Protein AF-A0A077FBF3-F1 (afdb_monomer_lite)

Secondary structure (DSSP, 8-state):
--HHHHHHHHHHHHHHHHHHHHHHHHHHHHTT--HHHHHHHHHHHHHHHHHHHHHHHHHHSPPPPP--

pLDDT: mean 88.98, std 13.49, range [51.5, 98.19]

Radius of gyration: 16.35 Å; chains: 1; bounding box: 45×26×38 Å

Organism: NCBI:txid237609

Struc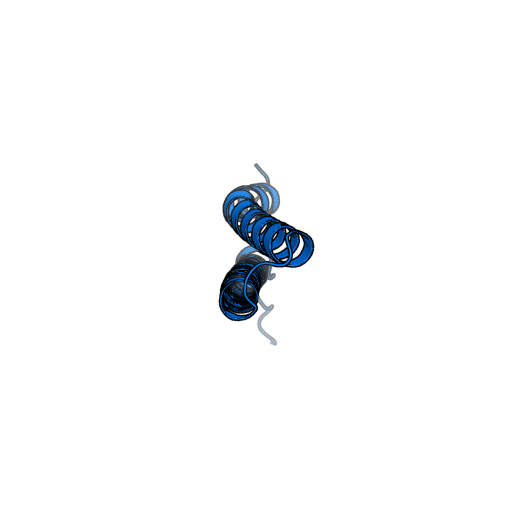ture (mmCIF, N/CA/C/O backbone):
data_AF-A0A077FBF3-F1
#
_entry.id   AF-A0A077FBF3-F1
#
loop_
_atom_site.group_PDB
_atom_site.id
_atom_site.type_symbol
_atom_site.label_atom_id
_atom_site.label_alt_id
_atom_site.label_comp_id
_atom_site.label_asym_id
_atom_site.label_entity_id
_atom_site.label_seq_id
_atom_site.pdbx_PDB_ins_code
_atom_site.Cartn_x
_atom_site.Cartn_y
_atom_site.Cartn_z
_atom_site.occupancy
_atom_site.B_iso_or_equiv
_atom_site.auth_seq_id
_atom_site.auth_comp_id
_atom_site.auth_asym_id
_atom_site.auth_atom_id
_atom_site.pdbx_PDB_model_num
ATOM 1 N N . MET A 1 1 ? 16.029 9.375 -21.496 1.00 58.28 1 MET A N 1
ATOM 2 C CA . MET A 1 1 ? 15.618 8.947 -20.146 1.00 58.28 1 MET A CA 1
ATOM 3 C C . MET A 1 1 ? 16.575 7.860 -19.705 1.00 58.28 1 MET A C 1
ATOM 5 O O . MET A 1 1 ? 16.810 6.944 -20.484 1.00 58.28 1 MET A O 1
ATOM 9 N N . ASN A 1 2 ? 17.198 8.002 -18.537 1.00 77.75 2 ASN A N 1
ATOM 10 C CA 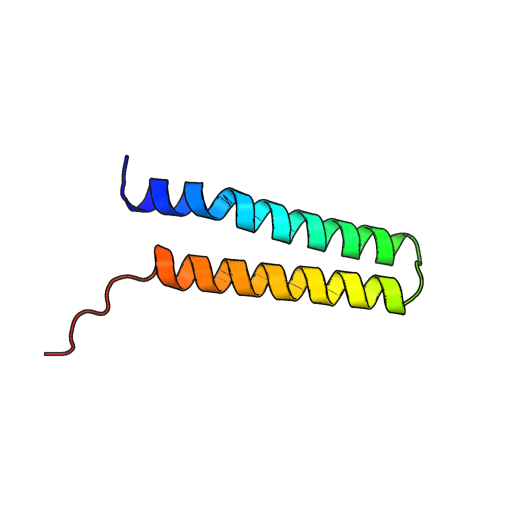. ASN A 1 2 ? 18.096 6.972 -18.014 1.00 77.75 2 ASN A CA 1
ATOM 11 C C . ASN A 1 2 ? 17.254 5.734 -17.634 1.00 77.75 2 ASN A C 1
ATOM 13 O O . ASN A 1 2 ? 16.175 5.910 -17.074 1.00 77.75 2 ASN A O 1
ATOM 17 N N . ASP A 1 3 ? 17.711 4.506 -17.915 1.00 83.19 3 ASP A N 1
ATOM 18 C CA . ASP A 1 3 ? 16.960 3.258 -17.625 1.00 83.19 3 ASP A CA 1
ATOM 19 C C . ASP A 1 3 ? 16.477 3.199 -16.162 1.00 83.19 3 ASP A C 1
ATOM 21 O O . ASP A 1 3 ? 15.339 2.836 -15.867 1.00 83.19 3 ASP A O 1
ATOM 25 N N . LEU A 1 4 ? 17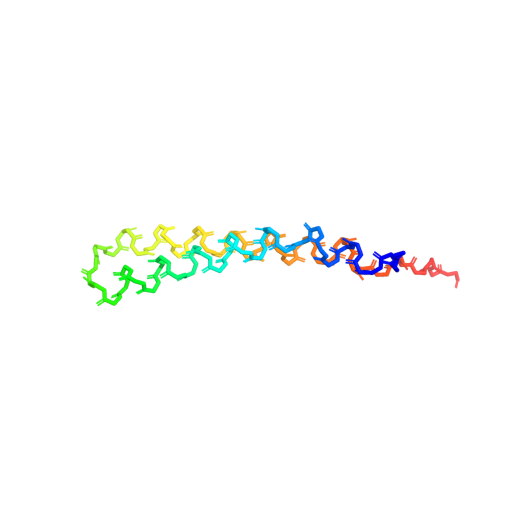.320 3.686 -15.249 1.00 83.31 4 LEU A N 1
ATOM 26 C CA . LEU A 1 4 ? 17.016 3.822 -13.829 1.00 83.31 4 LEU A CA 1
ATOM 27 C C . LEU A 1 4 ? 15.853 4.787 -13.538 1.00 83.31 4 LEU A C 1
ATOM 29 O O . LEU A 1 4 ? 14.994 4.483 -12.718 1.00 83.31 4 LEU A O 1
ATOM 33 N N . GLU A 1 5 ? 15.813 5.940 -14.205 1.00 86.44 5 GLU A N 1
ATOM 34 C CA . GLU A 1 5 ? 14.783 6.966 -13.994 1.00 86.44 5 GLU A CA 1
ATOM 35 C C . GLU A 1 5 ? 13.406 6.460 -14.441 1.00 86.44 5 GLU A C 1
ATOM 37 O O . GLU A 1 5 ? 12.421 6.623 -13.723 1.00 86.44 5 GLU A O 1
ATOM 42 N N . GLY A 1 6 ? 13.352 5.745 -15.570 1.00 87.38 6 GLY A N 1
ATOM 43 C CA . GLY A 1 6 ? 12.124 5.103 -16.042 1.00 87.38 6 GLY A CA 1
ATOM 44 C C . GLY A 1 6 ? 11.610 4.025 -15.082 1.00 87.38 6 GLY A C 1
ATOM 45 O O . GLY A 1 6 ? 10.413 3.955 -14.809 1.00 87.38 6 GLY A O 1
ATOM 46 N N . LYS A 1 7 ? 12.510 3.218 -14.507 1.00 88.75 7 LYS A N 1
ATOM 47 C CA . LYS A 1 7 ? 12.162 2.186 -13.514 1.00 88.75 7 LYS A CA 1
ATOM 48 C C . LYS A 1 7 ? 11.664 2.773 -12.195 1.00 88.75 7 LYS A C 1
ATOM 50 O O . LYS A 1 7 ? 10.755 2.207 -11.590 1.00 88.75 7 LYS A O 1
ATOM 55 N N . ILE A 1 8 ? 12.227 3.897 -11.755 1.00 89.19 8 ILE A N 1
ATOM 56 C CA . ILE A 1 8 ? 11.752 4.611 -10.563 1.00 89.19 8 ILE A CA 1
ATOM 57 C C . ILE A 1 8 ? 10.350 5.176 -10.816 1.00 89.19 8 ILE A C 1
ATOM 59 O O . ILE A 1 8 ? 9.445 4.899 -10.031 1.00 89.19 8 ILE A O 1
ATOM 63 N N . ALA A 1 9 ? 10.144 5.875 -11.937 1.00 90.75 9 ALA A N 1
ATOM 64 C CA . ALA A 1 9 ? 8.843 6.442 -12.296 1.00 90.75 9 ALA A CA 1
ATOM 65 C C . ALA A 1 9 ? 7.746 5.367 -12.417 1.00 90.75 9 ALA A C 1
ATOM 67 O O . ALA A 1 9 ? 6.632 5.549 -11.934 1.00 90.75 9 ALA A O 1
ATOM 68 N N . ALA A 1 10 ? 8.065 4.202 -12.989 1.00 90.06 10 ALA A N 1
ATOM 69 C CA . ALA A 1 10 ? 7.119 3.091 -13.097 1.00 90.06 10 ALA A CA 1
ATOM 70 C C . ALA A 1 10 ? 6.755 2.445 -11.740 1.00 90.06 10 ALA A C 1
ATOM 72 O O . ALA A 1 10 ? 5.688 1.846 -11.618 1.00 90.06 10 ALA A O 1
ATOM 73 N N . GLY A 1 11 ? 7.603 2.587 -10.714 1.00 93.06 11 GLY A N 1
ATOM 74 C CA . GLY A 1 11 ? 7.324 2.114 -9.352 1.00 93.06 11 GLY A CA 1
ATOM 75 C C . GLY A 1 11 ? 6.537 3.103 -8.489 1.00 93.06 11 GLY A C 1
ATOM 76 O O . GLY A 1 11 ? 5.991 2.716 -7.455 1.00 93.06 11 GLY A O 1
ATOM 77 N N . GLU A 1 12 ? 6.454 4.369 -8.899 1.00 94.19 12 GLU A N 1
ATOM 78 C CA . GLU A 1 12 ? 5.797 5.430 -8.134 1.00 94.19 12 GLU A CA 1
ATOM 79 C C . GLU A 1 12 ? 4.318 5.127 -7.820 1.00 94.19 12 GLU A C 1
ATOM 81 O O . GLU A 1 12 ? 3.933 5.258 -6.656 1.00 94.19 12 GLU A O 1
ATOM 86 N N . PRO A 1 13 ? 3.485 4.623 -8.756 1.00 96.12 13 PRO A N 1
ATOM 87 C CA . PRO A 1 13 ? 2.095 4.286 -8.446 1.00 96.12 13 PRO A CA 1
ATOM 88 C C . PRO A 1 13 ? 1.959 3.183 -7.390 1.00 96.12 13 PRO A C 1
ATOM 90 O O . PRO A 1 13 ? 1.009 3.184 -6.606 1.00 96.12 13 PRO A O 1
ATOM 93 N N . LEU A 1 14 ? 2.896 2.231 -7.357 1.00 94.81 14 LEU A N 1
ATOM 94 C CA . LEU A 1 14 ? 2.906 1.144 -6.378 1.00 94.81 14 LEU A CA 1
ATOM 95 C C . LEU A 1 14 ? 3.301 1.667 -4.988 1.00 94.81 14 LEU A C 1
ATOM 97 O O . LEU A 1 14 ? 2.659 1.331 -3.993 1.00 94.81 14 LEU A O 1
ATOM 101 N N . MET A 1 15 ? 4.279 2.576 -4.931 1.00 95.25 15 MET A N 1
ATOM 102 C CA . MET A 1 15 ? 4.633 3.302 -3.707 1.00 95.25 15 MET A CA 1
ATOM 103 C C . MET A 1 15 ? 3.471 4.142 -3.166 1.00 95.25 15 MET A C 1
ATOM 105 O O . MET A 1 15 ? 3.201 4.106 -1.966 1.00 95.25 15 MET A O 1
ATOM 109 N N . GLN A 1 16 ? 2.757 4.874 -4.027 1.00 97.69 16 GLN A N 1
ATOM 110 C CA . GLN A 1 16 ? 1.603 5.680 -3.610 1.00 97.69 16 GLN A CA 1
ATOM 111 C C . GLN A 1 16 ? 0.485 4.812 -3.017 1.00 97.69 16 GLN A C 1
ATOM 113 O O . GLN A 1 16 ? -0.112 5.184 -2.007 1.00 97.69 16 GLN A O 1
ATOM 118 N N . GLN A 1 17 ? 0.238 3.629 -3.588 1.00 97.25 17 GLN A N 1
ATOM 119 C CA . GLN A 1 17 ? -0.738 2.676 -3.050 1.00 97.25 17 GLN A CA 1
ATOM 120 C C . GLN A 1 17 ? -0.340 2.168 -1.659 1.00 97.25 17 GLN A C 1
ATOM 122 O O . GLN A 1 17 ? -1.161 2.219 -0.740 1.00 97.25 17 GLN A O 1
ATOM 127 N N . ALA A 1 18 ? 0.917 1.749 -1.476 1.00 97.31 18 ALA A N 1
ATOM 128 C CA . ALA A 1 18 ? 1.424 1.293 -0.181 1.00 97.31 18 ALA A CA 1
ATOM 129 C C . ALA A 1 18 ? 1.324 2.392 0.893 1.00 97.31 18 ALA A C 1
ATOM 131 O O . ALA A 1 18 ? 0.824 2.159 1.995 1.00 97.31 18 ALA A O 1
ATOM 132 N N . MET A 1 19 ? 1.703 3.626 0.546 1.00 97.88 19 MET A N 1
ATOM 133 C CA . MET A 1 19 ? 1.589 4.782 1.441 1.00 97.88 19 MET A CA 1
ATOM 134 C C . MET A 1 19 ? 0.132 5.132 1.771 1.00 97.88 19 MET A C 1
ATOM 136 O O . MET A 1 19 ? -0.175 5.499 2.907 1.00 97.88 19 MET A O 1
ATOM 140 N N . GLY A 1 20 ? -0.782 4.999 0.807 1.00 98.19 20 GLY A N 1
ATOM 141 C CA . GLY A 1 20 ? -2.214 5.194 1.023 1.00 98.19 20 GLY A CA 1
ATOM 142 C C . GLY A 1 20 ? -2.819 4.155 1.970 1.00 98.19 20 GLY A C 1
ATOM 143 O O . GLY A 1 20 ? -3.613 4.506 2.843 1.00 98.19 20 GLY A O 1
ATOM 144 N N . ALA A 1 21 ? -2.433 2.884 1.840 1.00 97.69 21 ALA A N 1
ATOM 145 C CA . ALA A 1 21 ? -2.858 1.826 2.758 1.00 97.69 21 ALA A CA 1
ATOM 146 C C . ALA A 1 21 ? -2.306 2.038 4.176 1.00 97.69 21 ALA A C 1
ATOM 148 O O . ALA A 1 21 ? -3.056 1.945 5.148 1.00 97.69 21 ALA A O 1
ATOM 149 N N . LEU A 1 22 ? -1.034 2.430 4.296 1.00 97.50 22 LEU A N 1
ATOM 150 C CA . LEU A 1 22 ? -0.423 2.743 5.588 1.00 97.50 22 LEU A CA 1
ATOM 151 C C . LEU A 1 22 ? -1.125 3.912 6.287 1.00 97.50 22 LEU A C 1
ATOM 153 O O . LEU A 1 22 ? -1.373 3.858 7.491 1.00 97.50 22 LEU A O 1
ATOM 157 N N . ARG A 1 23 ? -1.498 4.953 5.534 1.00 97.75 23 ARG A N 1
ATOM 158 C CA . ARG A 1 23 ? -2.263 6.080 6.077 1.00 97.75 23 ARG A CA 1
ATOM 159 C C . ARG A 1 23 ? -3.621 5.633 6.614 1.00 97.75 23 ARG A C 1
ATOM 161 O O . ARG A 1 23 ? -3.941 5.967 7.748 1.00 97.75 23 ARG A O 1
ATOM 168 N N . ARG A 1 24 ? -4.373 4.831 5.850 1.00 97.56 24 ARG A N 1
ATOM 169 C CA . ARG A 1 24 ? -5.666 4.281 6.296 1.00 97.56 24 ARG A CA 1
ATOM 170 C C . ARG A 1 24 ? -5.523 3.447 7.568 1.00 97.56 24 ARG A C 1
ATOM 172 O O . ARG A 1 24 ? -6.344 3.576 8.471 1.00 97.56 24 ARG A O 1
ATOM 179 N N . TYR A 1 25 ? -4.476 2.625 7.659 1.00 97.38 25 TYR A N 1
ATOM 180 C CA . TYR A 1 25 ? -4.157 1.876 8.875 1.00 97.38 25 TYR A CA 1
ATOM 181 C C . TYR A 1 25 ? -3.939 2.805 10.080 1.00 97.38 25 TYR A C 1
ATOM 183 O O . TYR A 1 25 ? -4.537 2.587 11.134 1.00 97.38 25 TYR A O 1
ATOM 191 N N . HIS A 1 26 ? -3.130 3.858 9.926 1.00 96.69 26 HIS A N 1
ATOM 192 C CA . HIS A 1 26 ? -2.893 4.827 10.997 1.00 96.69 26 HIS A CA 1
ATOM 193 C C . HIS A 1 26 ? -4.167 5.571 11.399 1.00 96.69 26 HIS A C 1
ATOM 195 O O . HIS A 1 26 ? -4.490 5.612 12.580 1.00 96.69 26 HIS A O 1
ATOM 201 N N . GLU A 1 27 ? -4.941 6.066 10.434 1.00 97.00 27 GLU A N 1
ATOM 202 C CA . GLU A 1 27 ? -6.219 6.737 10.692 1.00 97.00 27 GLU A CA 1
ATOM 203 C C . GLU A 1 27 ? -7.206 5.826 11.437 1.00 97.00 27 GLU A C 1
ATOM 205 O O . GLU A 1 27 ? -7.876 6.268 12.371 1.00 97.00 27 GLU A O 1
ATOM 210 N N . ALA A 1 28 ? -7.285 4.544 11.065 1.00 95.94 28 ALA A N 1
ATOM 211 C CA . ALA A 1 28 ? -8.138 3.572 11.742 1.00 95.94 28 ALA A CA 1
ATOM 212 C C . ALA A 1 28 ? -7.671 3.290 13.176 1.00 95.94 28 ALA A C 1
ATOM 214 O O . ALA A 1 28 ? -8.495 3.204 14.089 1.00 95.94 28 ALA A O 1
ATOM 215 N N . ARG A 1 29 ? -6.355 3.183 13.383 1.00 93.38 29 ARG A N 1
ATOM 216 C CA . ARG A 1 29 ? -5.758 2.982 14.705 1.00 93.38 29 ARG A CA 1
ATOM 217 C C . ARG A 1 29 ? -5.989 4.187 15.618 1.00 93.38 29 ARG A C 1
ATOM 219 O O . ARG A 1 29 ? -6.384 4.002 16.765 1.00 93.38 29 ARG A O 1
ATOM 226 N N . ASP A 1 30 ? -5.804 5.396 15.096 1.00 95.56 30 ASP A N 1
ATOM 227 C CA . ASP A 1 30 ? -5.934 6.648 15.848 1.00 95.56 30 ASP A CA 1
ATOM 228 C C . ASP A 1 30 ? -7.408 6.999 16.126 1.00 95.56 30 ASP A C 1
ATOM 230 O O . ASP A 1 30 ? -7.731 7.586 17.156 1.00 95.56 30 ASP A O 1
ATOM 234 N N . SER A 1 31 ? -8.330 6.568 15.257 1.00 94.38 31 SER A N 1
ATOM 235 C CA . SER A 1 31 ? -9.781 6.712 15.463 1.00 94.38 31 SER A CA 1
ATOM 236 C C . SER A 1 31 ? -10.384 5.627 16.366 1.00 94.38 31 SER A C 1
ATOM 238 O O . SER A 1 31 ? -11.607 5.549 16.476 1.00 94.38 31 SER A O 1
ATOM 240 N N . HIS A 1 32 ? -9.561 4.764 16.980 1.00 89.94 32 HIS A N 1
ATOM 241 C CA . HIS A 1 32 ? -10.008 3.635 17.806 1.00 89.94 32 HIS A CA 1
ATOM 242 C C . HIS A 1 32 ? -11.043 2.733 17.106 1.00 89.94 32 HIS A C 1
ATOM 244 O O . HIS A 1 32 ? -11.994 2.250 17.727 1.00 89.94 32 HIS A O 1
ATOM 250 N N . LYS A 1 33 ? -10.866 2.501 15.797 1.00 93.25 33 LYS A N 1
ATOM 251 C CA . LYS A 1 33 ? -11.710 1.568 15.043 1.00 93.25 33 LYS A CA 1
ATOM 252 C C . LYS A 1 33 ? -11.598 0.138 15.596 1.00 93.25 33 LYS A C 1
ATOM 254 O O . LYS A 1 33 ? -10.637 -0.177 16.304 1.00 93.25 33 LYS A O 1
ATOM 259 N N . PRO A 1 34 ? -12.550 -0.755 15.264 1.00 95.31 34 PRO A N 1
ATOM 260 C CA . PRO A 1 34 ? -12.483 -2.151 15.678 1.00 95.31 34 PRO A CA 1
ATOM 261 C C . PRO A 1 34 ? -11.147 -2.796 15.298 1.00 95.31 34 PRO A C 1
ATOM 263 O O . PRO A 1 34 ? -10.650 -2.602 14.188 1.00 95.31 34 PRO A O 1
ATOM 266 N N . ALA A 1 35 ? -10.599 -3.613 16.200 1.00 93.25 35 ALA A N 1
ATOM 267 C CA . ALA A 1 35 ? -9.308 -4.272 15.997 1.00 93.25 35 ALA A CA 1
ATOM 268 C C . ALA A 1 35 ? -9.264 -5.101 14.702 1.00 93.25 35 ALA A C 1
ATOM 270 O O . ALA A 1 35 ? -8.246 -5.114 14.021 1.00 93.25 35 ALA A O 1
ATOM 271 N N . GLU A 1 36 ? -10.379 -5.729 14.316 1.00 96.19 36 GLU A N 1
ATOM 272 C CA . GLU A 1 36 ? -10.472 -6.471 13.055 1.00 96.19 36 GLU A CA 1
ATOM 273 C C . GLU A 1 36 ? -10.258 -5.568 11.827 1.00 96.19 36 GLU A C 1
ATOM 275 O O . GLU A 1 36 ? -9.571 -5.955 10.885 1.00 96.19 36 GLU A O 1
ATOM 280 N N . GLU A 1 37 ? -10.807 -4.351 11.833 1.00 95.31 37 GLU A N 1
ATOM 281 C CA . GLU A 1 37 ? -10.638 -3.400 10.729 1.00 95.31 37 GLU A CA 1
ATOM 282 C C . GLU A 1 37 ? -9.198 -2.879 10.668 1.00 95.31 37 GLU A C 1
ATOM 284 O O . GLU A 1 37 ? -8.606 -2.806 9.591 1.00 95.31 37 GLU A O 1
ATOM 289 N N . VAL A 1 38 ? -8.608 -2.580 11.828 1.00 96.69 38 VAL A N 1
ATOM 290 C CA . VAL A 1 38 ? -7.210 -2.144 11.935 1.00 96.69 38 VAL A CA 1
ATOM 291 C C . VAL A 1 38 ? -6.254 -3.237 11.443 1.00 96.69 38 VAL A C 1
ATOM 293 O O . VAL A 1 38 ? -5.346 -2.944 10.667 1.00 96.69 38 VAL A O 1
ATOM 296 N N . GLU A 1 39 ? -6.477 -4.498 11.817 1.00 97.31 39 GLU A N 1
ATOM 297 C CA . GLU A 1 39 ? -5.638 -5.618 11.372 1.00 97.31 39 GLU A CA 1
ATOM 298 C C . GLU A 1 39 ? -5.804 -5.909 9.874 1.00 97.31 39 GLU A C 1
ATOM 300 O O . GLU A 1 39 ? -4.815 -6.168 9.189 1.00 97.31 39 GLU A O 1
ATOM 305 N N . ARG A 1 40 ? -7.016 -5.784 9.313 1.00 97.56 40 ARG A N 1
ATOM 306 C CA . ARG A 1 40 ? -7.221 -5.890 7.855 1.00 97.56 40 ARG A CA 1
ATOM 307 C C . ARG A 1 40 ? -6.429 -4.825 7.095 1.00 97.56 40 ARG A C 1
ATOM 309 O O . ARG A 1 40 ? -5.749 -5.149 6.125 1.00 97.56 40 ARG A O 1
ATOM 316 N N . LEU A 1 41 ? -6.481 -3.573 7.552 1.00 97.75 41 LEU A N 1
ATOM 317 C CA . LEU A 1 41 ? -5.734 -2.467 6.942 1.00 97.75 41 LEU A CA 1
ATOM 318 C C . LEU A 1 41 ? -4.219 -2.638 7.096 1.00 97.75 41 LEU A C 1
ATOM 320 O O . LEU A 1 41 ? -3.462 -2.284 6.192 1.00 97.75 41 LEU A O 1
ATOM 324 N N . ARG A 1 42 ? -3.770 -3.214 8.215 1.00 97.12 42 ARG A N 1
ATOM 325 C CA . ARG A 1 42 ? -2.365 -3.564 8.430 1.00 97.12 42 ARG A CA 1
ATOM 326 C C . ARG A 1 42 ? -1.878 -4.590 7.409 1.00 97.12 42 ARG A C 1
ATOM 328 O O . ARG A 1 42 ? -0.844 -4.364 6.790 1.00 97.12 42 ARG A O 1
ATOM 335 N N . LEU A 1 43 ? -2.615 -5.688 7.232 1.00 98.19 43 LEU A N 1
ATOM 336 C CA . LEU A 1 43 ? -2.270 -6.745 6.274 1.00 98.19 43 LEU A CA 1
ATOM 337 C C . LEU A 1 43 ? -2.264 -6.222 4.832 1.00 98.19 43 LEU A C 1
ATOM 339 O O . LEU A 1 43 ? -1.385 -6.576 4.050 1.00 98.19 43 LEU A O 1
ATOM 343 N N . GLU A 1 44 ? -3.208 -5.342 4.488 1.00 97.88 44 GLU A N 1
ATOM 344 C CA . GLU A 1 44 ? -3.234 -4.675 3.183 1.00 97.88 44 GLU A CA 1
ATOM 345 C C . GLU A 1 44 ? -1.971 -3.827 2.963 1.00 97.88 44 GLU A C 1
ATOM 347 O O . GLU A 1 44 ? -1.316 -3.948 1.926 1.00 97.88 44 GLU A O 1
ATOM 352 N N . ALA A 1 45 ? -1.596 -2.998 3.944 1.00 97.50 45 ALA A N 1
ATOM 353 C CA . ALA A 1 45 ? -0.387 -2.183 3.864 1.00 97.50 45 ALA A CA 1
ATOM 354 C C . ALA A 1 45 ? 0.878 -3.051 3.751 1.00 97.50 45 ALA A C 1
ATOM 356 O O . ALA A 1 45 ? 1.727 -2.780 2.904 1.00 97.50 45 ALA A O 1
ATOM 357 N N . GLU A 1 46 ? 0.987 -4.110 4.555 1.00 97.88 46 GLU A N 1
ATOM 358 C CA . GLU A 1 46 ? 2.120 -5.041 4.539 1.00 97.88 46 GLU A CA 1
ATOM 359 C C . GLU A 1 46 ? 2.274 -5.732 3.177 1.00 97.88 46 GLU A C 1
ATOM 361 O O . GLU A 1 46 ? 3.357 -5.706 2.591 1.00 97.88 46 GLU A O 1
ATOM 366 N N . SER A 1 47 ? 1.177 -6.250 2.617 1.00 97.75 47 SER A N 1
ATOM 367 C CA . SER A 1 47 ? 1.177 -6.881 1.293 1.00 97.75 47 SER A CA 1
ATOM 368 C C . SER A 1 47 ? 1.607 -5.913 0.184 1.00 97.75 47 SER A C 1
ATOM 370 O O . SER A 1 47 ? 2.388 -6.274 -0.700 1.00 97.75 47 SER A O 1
ATOM 372 N N . LEU A 1 48 ? 1.159 -4.655 0.244 1.00 97.31 48 LEU A N 1
ATOM 373 C CA . LEU A 1 48 ? 1.553 -3.634 -0.728 1.00 97.31 48 LEU A CA 1
ATOM 374 C C . LEU A 1 48 ? 3.033 -3.251 -0.605 1.00 97.31 48 LEU A C 1
ATOM 376 O O . LEU A 1 48 ? 3.696 -3.059 -1.625 1.00 97.31 48 LEU A O 1
ATOM 380 N N . PHE A 1 49 ? 3.576 -3.177 0.611 1.00 95.75 49 PHE A N 1
ATOM 381 C CA . PHE A 1 49 ? 5.009 -2.943 0.809 1.00 95.75 49 PHE A CA 1
ATOM 382 C C . PHE A 1 49 ? 5.869 -4.124 0.346 1.00 95.75 49 PHE A C 1
ATOM 384 O O . PHE A 1 49 ? 6.948 -3.904 -0.208 1.00 95.75 49 PHE A O 1
ATOM 391 N N . GLU A 1 50 ? 5.395 -5.361 0.496 1.00 96.81 50 GLU A N 1
ATOM 392 C CA . GLU A 1 50 ? 6.070 -6.530 -0.072 1.00 96.81 50 GLU A CA 1
ATOM 393 C C . GLU A 1 50 ? 6.111 -6.456 -1.606 1.00 96.81 50 GLU A C 1
ATOM 395 O O . GLU A 1 50 ? 7.168 -6.650 -2.213 1.00 96.81 50 GLU A O 1
ATOM 400 N N . ALA A 1 51 ? 4.998 -6.071 -2.239 1.00 95.75 51 ALA A N 1
ATOM 401 C CA . ALA A 1 51 ? 4.937 -5.872 -3.685 1.00 95.75 51 ALA A CA 1
ATOM 402 C C . ALA A 1 51 ? 5.888 -4.759 -4.166 1.00 95.75 51 ALA A C 1
ATOM 404 O O . ALA A 1 51 ? 6.579 -4.932 -5.173 1.00 95.75 51 ALA A O 1
ATOM 405 N N . VAL A 1 52 ? 5.967 -3.636 -3.438 1.00 94.62 52 VAL A N 1
ATOM 406 C CA . VAL A 1 52 ? 6.949 -2.563 -3.684 1.00 94.62 52 VAL A CA 1
ATOM 407 C C . VAL A 1 52 ? 8.371 -3.112 -3.648 1.00 94.62 52 VAL A C 1
ATOM 409 O O . VAL A 1 52 ? 9.153 -2.860 -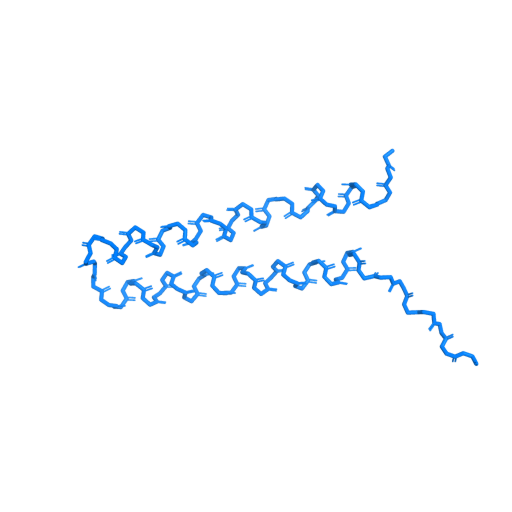4.567 1.00 94.62 52 VAL A O 1
ATOM 412 N N . HIS A 1 53 ? 8.714 -3.840 -2.587 1.00 92.44 53 HIS A N 1
ATOM 413 C CA . HIS A 1 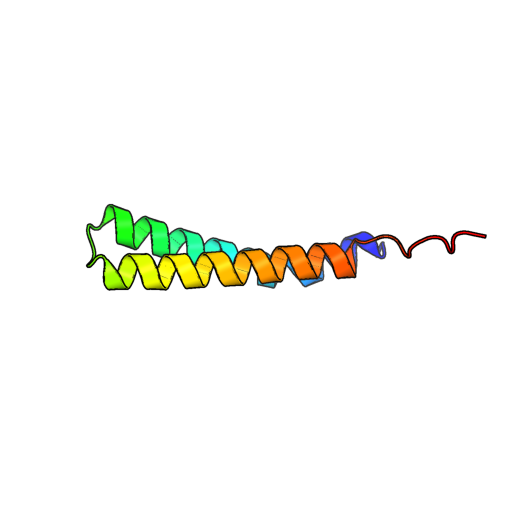53 ? 10.062 -4.354 -2.393 1.00 92.44 53 HIS A CA 1
ATOM 414 C C . HIS A 1 53 ? 10.433 -5.339 -3.504 1.00 92.44 53 HIS A C 1
ATOM 416 O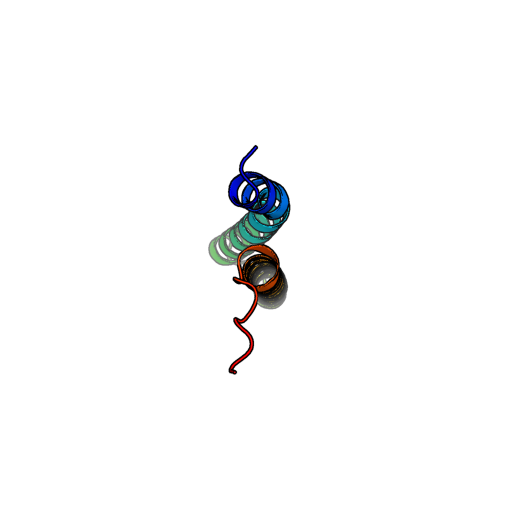 O . HIS A 1 53 ? 11.524 -5.264 -4.070 1.00 92.44 53 HIS A O 1
ATOM 422 N N . GLU A 1 54 ? 9.503 -6.210 -3.893 1.00 94.50 54 GLU A N 1
ATOM 423 C CA . GLU A 1 54 ? 9.709 -7.143 -4.993 1.00 94.50 54 GLU A CA 1
ATOM 424 C C . GLU A 1 54 ? 9.881 -6.427 -6.338 1.00 94.50 54 GLU A C 1
ATOM 426 O O . GLU A 1 54 ? 10.771 -6.776 -7.120 1.00 94.50 54 GLU A O 1
ATOM 431 N N . TYR A 1 55 ? 9.090 -5.384 -6.599 1.00 92.69 55 TYR A N 1
ATOM 432 C CA . TYR A 1 55 ? 9.263 -4.548 -7.782 1.00 92.69 55 TYR A CA 1
ATOM 433 C C . TYR A 1 55 ? 10.647 -3.895 -7.803 1.00 92.69 55 TYR A C 1
ATOM 435 O O . TYR A 1 55 ? 11.362 -4.000 -8.798 1.00 92.69 55 TYR A O 1
ATOM 443 N N . GLN A 1 56 ? 11.058 -3.266 -6.701 1.00 91.19 56 GLN A N 1
ATOM 444 C CA . GLN A 1 56 ? 12.364 -2.618 -6.592 1.00 91.19 56 GLN A CA 1
ATOM 445 C C . GLN A 1 56 ? 13.499 -3.623 -6.799 1.00 91.19 56 GLN A C 1
ATOM 447 O O . GLN A 1 56 ? 14.423 -3.348 -7.560 1.00 91.19 56 GLN A O 1
ATOM 452 N N . ARG A 1 57 ? 13.409 -4.819 -6.207 1.00 90.69 57 ARG A N 1
ATOM 453 C CA . ARG A 1 57 ? 14.389 -5.894 -6.414 1.00 90.69 57 ARG A CA 1
ATOM 454 C C . ARG A 1 57 ? 14.492 -6.321 -7.874 1.00 90.69 57 ARG A C 1
ATOM 456 O O . ARG A 1 57 ? 15.601 -6.512 -8.361 1.00 90.69 57 ARG A O 1
ATOM 463 N N . ARG A 1 58 ? 13.369 -6.469 -8.579 1.00 89.06 58 ARG A N 1
ATOM 464 C CA . ARG A 1 58 ? 13.351 -6.898 -9.990 1.00 89.06 58 ARG A CA 1
ATOM 465 C C . ARG A 1 58 ? 13.777 -5.794 -10.953 1.00 89.06 58 ARG A C 1
ATOM 467 O O . ARG A 1 58 ? 14.506 -6.058 -11.901 1.00 89.06 58 ARG A O 1
ATOM 474 N N . ALA A 1 59 ? 13.309 -4.571 -10.728 1.00 87.25 59 ALA A N 1
ATOM 475 C CA . ALA A 1 59 ? 13.545 -3.444 -11.620 1.00 87.25 59 ALA A CA 1
ATOM 476 C C . ALA A 1 59 ? 14.935 -2.828 -11.400 1.00 87.25 59 ALA A C 1
ATOM 478 O O . ALA A 1 59 ? 15.648 -2.547 -12.366 1.00 87.25 59 ALA A O 1
ATOM 479 N N . LEU A 1 60 ? 15.330 -2.638 -10.138 1.00 81.69 60 LEU A N 1
ATOM 480 C CA . LEU A 1 60 ? 16.581 -1.982 -9.736 1.00 81.69 60 LEU A CA 1
ATOM 481 C C . LEU A 1 60 ? 17.707 -2.981 -9.439 1.00 81.69 60 LEU A C 1
ATOM 483 O O . LEU A 1 60 ? 18.867 -2.582 -9.325 1.00 81.69 60 LEU A O 1
ATOM 487 N N . GLY A 1 61 ? 17.390 -4.274 -9.334 1.00 77.12 61 GLY A N 1
ATOM 488 C CA . GLY A 1 61 ? 18.383 -5.336 -9.253 1.00 77.12 61 GLY A CA 1
ATOM 489 C C . GLY A 1 61 ? 19.261 -5.348 -10.500 1.00 77.12 61 GLY A C 1
ATOM 490 O O . GLY A 1 61 ? 18.787 -5.509 -11.624 1.00 77.12 61 GLY A O 1
ATOM 491 N N . ARG A 1 62 ? 20.568 -5.166 -10.296 1.00 58.62 62 ARG A N 1
ATOM 492 C CA . ARG A 1 62 ? 21.594 -5.344 -11.330 1.00 58.62 62 ARG A CA 1
ATOM 493 C C . ARG A 1 62 ? 21.451 -6.760 -11.918 1.00 58.62 62 ARG A C 1
ATOM 495 O O . ARG A 1 62 ? 21.240 -7.684 -11.130 1.00 58.62 62 ARG A O 1
ATOM 502 N N . PRO A 1 63 ? 21.600 -6.984 -13.240 1.00 54.38 63 PRO A N 1
ATOM 503 C CA . PRO A 1 63 ? 21.762 -8.345 -13.738 1.00 54.38 63 PRO A CA 1
ATOM 504 C C . PRO A 1 63 ? 22.928 -8.972 -12.975 1.00 54.38 63 PRO A C 1
ATOM 506 O O . PRO A 1 63 ? 24.012 -8.378 -12.906 1.00 54.38 63 PRO A O 1
ATOM 509 N N . ALA A 1 64 ? 22.677 -10.116 -12.335 1.00 52.88 64 ALA A N 1
ATOM 510 C CA . ALA A 1 64 ? 23.729 -10.897 -11.711 1.00 52.88 64 ALA A CA 1
ATOM 511 C C . ALA A 1 64 ? 24.817 -11.086 -12.770 1.00 52.88 64 ALA A C 1
ATOM 513 O O . ALA A 1 64 ? 24.550 -11.619 -13.847 1.00 52.88 64 ALA A O 1
ATOM 514 N N . HIS A 1 65 ? 26.020 -10.575 -12.503 1.00 51.50 65 HIS A N 1
ATOM 515 C CA . HIS A 1 65 ? 27.176 -10.976 -13.290 1.00 51.50 65 HIS A CA 1
ATOM 516 C C . HIS A 1 65 ? 27.205 -12.509 -13.222 1.00 51.50 65 HIS A C 1
ATOM 518 O O . HIS A 1 65 ? 27.131 -13.032 -12.103 1.00 51.50 65 HIS A O 1
ATOM 524 N N . PRO A 1 66 ? 27.247 -13.235 -14.353 1.00 52.34 66 PRO A N 1
ATOM 525 C CA . PRO A 1 66 ? 27.479 -14.663 -14.288 1.00 52.34 66 PRO A CA 1
ATOM 526 C C . PRO A 1 66 ? 28.797 -14.843 -13.539 1.00 52.34 66 PRO A C 1
ATOM 528 O O . PRO A 1 66 ? 29.801 -14.227 -13.902 1.00 52.34 66 PRO A O 1
ATOM 531 N N . LEU A 1 67 ? 28.770 -15.608 -12.451 1.00 53.59 67 LEU A N 1
ATOM 532 C CA . LEU A 1 67 ? 29.994 -16.091 -11.832 1.00 53.59 67 LEU A CA 1
ATOM 533 C C . LEU A 1 67 ? 30.660 -16.988 -12.885 1.00 53.59 67 LEU A C 1
ATOM 535 O O . LEU A 1 67 ? 30.171 -18.086 -13.149 1.00 53.59 67 LEU A O 1
ATOM 539 N N . HIS A 1 68 ? 31.685 -16.452 -13.546 1.00 54.22 68 HIS A N 1
ATOM 540 C CA . HIS A 1 68 ? 32.610 -17.187 -14.403 1.00 54.22 68 HIS A CA 1
ATOM 541 C C . HIS A 1 68 ? 33.816 -17.625 -13.581 1.00 54.22 68 HIS A C 1
ATOM 543 O O . HIS A 1 68 ? 34.293 -16.800 -12.767 1.00 54.22 68 HIS A O 1
#

Sequence (68 aa):
MNDLEGKIAAGEPLMQQAMGALRRYHEARDSHKPAEEVERLRLEAESLFEAVHEYQRRALGRPAHPLH

Foldseek 3Di:
DPLVVVLVVVLVVLVVQLVVLVVVLVVCVVVVHDPVVNVVSVVSSVVSVVVSVVSCCVSVPDPPDPPD